Protein AF-A0AAX2KES6-F1 (afdb_monomer)

Secondary structure (DSSP, 8-state):
--HHHHHHHHHHHHHHTT--HHHHHHHHHHHHS-S-GGG--HHHHHHHHHHHHHTT----------PPSS---HHHHHHHHHHHHHHTTSS-HHHHHHHHHHT--

pLDDT: mean 85.1, std 11.3, range [43.84, 95.56]

Foldseek 3Di:
DDLVVLVVLLVVLCVVLVPDLVSQQVLLCVQPVGRDSVPDDPVSSVSSNVVSVVVPDDPPPPPPPPDDPDDQDPVNVVLVVVVVCCVVPVDPPVVVVVVVVVPPD

Radius of gyration: 24.07 Å; Cα contacts (8 Å, |Δi|>4): 55; chains: 1; bounding box: 52×33×54 Å

Organism: Escherichia coli (NCBI:txid562)

Mean predicted aligned error: 10.88 Å

Sequence (105 aa):
MNRTSLIKLIHVARRELQLDDDTYRAFLMQKTGKISCRELTVTQLEQVLDAMKERGFKKLNKHPRRRFKGHVTPREKVYKVWQQMAEDGFITMAVMWRWINMFSA

Solvent-accessible surface area (backbone atoms only — not comparable to full-atom values): 6439 Å² total; per-residue (Å²): 133,58,60,71,57,48,54,52,48,46,57,48,42,36,60,76,68,64,54,50,74,65,63,44,30,50,50,36,30,74,76,68,75,39,70,48,78,87,79,50,52,64,69,53,48,50,54,53,46,50,57,41,36,76,73,64,49,70,86,74,81,68,74,77,79,80,70,74,87,71,88,78,48,72,64,58,54,52,50,52,54,51,51,50,36,34,76,73,63,80,42,58,66,70,58,56,55,54,54,58,61,69,72,70,115

Structure (mmCIF, N/CA/C/O backbone):
data_AF-A0AAX2KES6-F1
#
_entry.id   AF-A0AAX2KES6-F1
#
loop_
_atom_site.group_PDB
_atom_site.id
_atom_site.type_symbol
_atom_site.label_atom_id
_atom_site.label_alt_id
_atom_site.label_comp_id
_atom_site.label_asym_id
_atom_site.label_entity_id
_atom_site.label_seq_id
_atom_site.pdbx_PDB_ins_code
_atom_site.Cartn_x
_atom_site.Cartn_y
_atom_site.Cartn_z
_atom_site.occupancy
_atom_site.B_iso_or_equiv
_atom_site.auth_seq_id
_atom_site.auth_comp_id
_atom_site.auth_asym_id
_atom_site.auth_atom_id
_atom_site.pdbx_PDB_model_num
ATOM 1 N N . MET A 1 1 ? 5.224 2.155 11.516 1.00 67.44 1 MET A N 1
ATOM 2 C CA . MET A 1 1 ? 4.628 2.616 10.231 1.00 67.44 1 MET A CA 1
ATOM 3 C C . MET A 1 1 ? 3.808 3.881 10.484 1.00 67.44 1 MET A C 1
ATOM 5 O O . MET A 1 1 ? 3.346 4.055 11.598 1.00 67.44 1 MET A O 1
ATOM 9 N N . ASN A 1 2 ? 3.602 4.765 9.498 1.00 90.38 2 ASN A N 1
ATOM 10 C C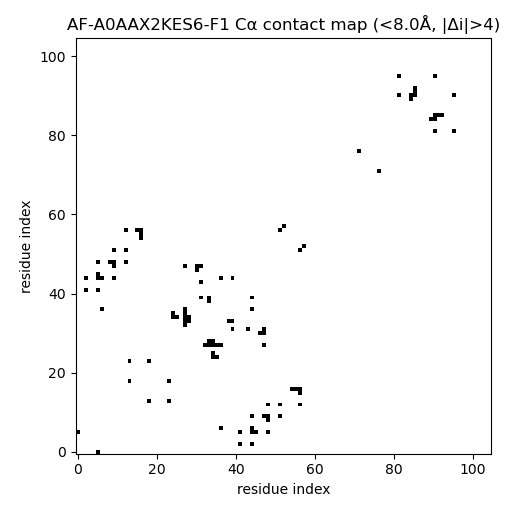A . ASN A 1 2 ? 2.662 5.890 9.663 1.00 90.38 2 ASN A CA 1
ATOM 11 C C . ASN A 1 2 ? 1.209 5.372 9.579 1.00 90.38 2 ASN A C 1
ATOM 13 O O . ASN A 1 2 ? 0.905 4.552 8.708 1.00 90.38 2 ASN A O 1
ATOM 17 N N . ARG A 1 3 ? 0.312 5.872 10.439 1.00 93.31 3 ARG A N 1
ATOM 18 C CA . ARG A 1 3 ? -1.132 5.578 10.459 1.00 93.31 3 ARG A CA 1
ATOM 19 C C . ARG A 1 3 ? -1.771 5.615 9.070 1.00 93.31 3 ARG A C 1
ATOM 21 O O . ARG A 1 3 ? -2.486 4.693 8.686 1.00 93.31 3 ARG A O 1
ATOM 28 N N . THR A 1 4 ? -1.472 6.647 8.283 1.00 92.69 4 THR A N 1
ATOM 29 C CA . THR A 1 4 ? -2.016 6.798 6.924 1.00 92.69 4 THR A CA 1
ATOM 30 C C . THR A 1 4 ? -1.582 5.654 6.006 1.00 92.69 4 THR A C 1
ATOM 32 O O . THR A 1 4 ? -2.354 5.202 5.161 1.00 92.69 4 THR A O 1
ATOM 35 N N . SER A 1 5 ? -0.357 5.153 6.174 1.00 91.75 5 SER A N 1
ATOM 36 C CA . SER A 1 5 ? 0.150 4.009 5.414 1.00 91.75 5 SER A CA 1
ATOM 37 C C . SER A 1 5 ? -0.531 2.703 5.826 1.00 91.75 5 SER A C 1
ATOM 39 O O . SER A 1 5 ? -0.832 1.894 4.953 1.00 91.75 5 SER A O 1
ATOM 41 N N . LEU A 1 6 ? -0.825 2.515 7.117 1.00 93.81 6 LEU A N 1
ATOM 42 C CA . LEU A 1 6 ? -1.564 1.347 7.613 1.00 93.81 6 LEU A CA 1
ATOM 43 C C . LEU A 1 6 ? -2.985 1.300 7.049 1.00 93.81 6 LEU A C 1
ATOM 45 O O . LEU A 1 6 ? -3.383 0.285 6.490 1.00 93.81 6 LEU A O 1
ATOM 49 N N . ILE A 1 7 ? -3.713 2.419 7.097 1.00 94.88 7 ILE A N 1
ATOM 50 C CA . ILE A 1 7 ? -5.071 2.510 6.535 1.00 94.88 7 ILE A CA 1
ATOM 51 C C . ILE A 1 7 ? -5.059 2.169 5.038 1.00 94.88 7 ILE A C 1
ATOM 53 O O . ILE A 1 7 ? -5.874 1.378 4.567 1.00 94.88 7 ILE A O 1
ATOM 57 N N . LYS A 1 8 ? -4.090 2.705 4.282 1.00 93.44 8 LYS A N 1
ATOM 58 C CA . LYS A 1 8 ? -3.922 2.367 2.860 1.00 93.44 8 LYS A CA 1
ATOM 59 C 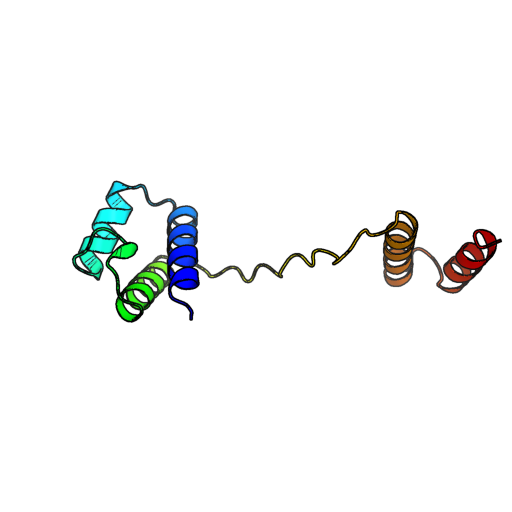C . LYS A 1 8 ? -3.682 0.872 2.650 1.00 93.44 8 LYS A C 1
ATOM 61 O O . LYS A 1 8 ? -4.279 0.296 1.745 1.00 93.44 8 LYS A O 1
ATOM 66 N N . LEU A 1 9 ? -2.828 0.249 3.463 1.00 93.19 9 LEU A N 1
ATOM 67 C CA . LEU A 1 9 ? -2.558 -1.187 3.378 1.00 93.19 9 LEU A CA 1
ATOM 68 C C . LEU A 1 9 ? -3.797 -2.021 3.696 1.00 93.19 9 LEU A C 1
ATOM 70 O O . LEU A 1 9 ? -4.066 -2.960 2.961 1.00 93.19 9 LEU A O 1
ATOM 74 N N . ILE A 1 10 ? -4.578 -1.651 4.709 1.00 94.19 10 ILE A N 1
ATOM 75 C CA . ILE A 1 10 ? -5.830 -2.337 5.055 1.00 94.19 10 ILE A CA 1
ATOM 76 C C . ILE A 1 10 ? -6.831 -2.250 3.897 1.00 94.19 10 ILE A C 1
ATOM 78 O O . ILE A 1 10 ? -7.420 -3.258 3.522 1.00 94.19 10 ILE A O 1
ATOM 82 N N . HIS A 1 11 ? -6.978 -1.091 3.247 1.00 94.31 11 HIS A N 1
ATOM 83 C CA . HIS A 1 11 ? -7.840 -0.976 2.062 1.00 94.31 11 HIS A CA 1
ATOM 84 C C . HIS A 1 11 ? -7.330 -1.781 0.859 1.00 94.31 11 HIS A C 1
ATOM 86 O O . HIS A 1 11 ? -8.124 -2.264 0.053 1.00 94.31 11 HIS A O 1
ATOM 92 N N . VAL A 1 12 ? -6.012 -1.924 0.701 1.00 93.38 12 VAL A N 1
ATOM 93 C CA . VAL A 1 12 ? -5.439 -2.825 -0.309 1.00 93.38 12 VAL A CA 1
ATOM 94 C C . VAL A 1 12 ? -5.749 -4.275 0.051 1.00 93.38 12 VAL A C 1
ATOM 96 O O . VAL A 1 12 ? -6.286 -4.984 -0.788 1.00 93.38 12 VAL A O 1
ATOM 99 N N . ALA A 1 13 ? -5.495 -4.685 1.292 1.00 93.94 13 ALA A N 1
ATOM 100 C CA . ALA A 1 13 ? -5.777 -6.028 1.781 1.00 93.94 13 ALA A CA 1
ATOM 101 C C . ALA A 1 13 ? -7.257 -6.391 1.642 1.00 93.94 13 ALA A C 1
ATOM 103 O O . ALA A 1 13 ? -7.576 -7.485 1.199 1.00 93.94 13 ALA A O 1
ATOM 104 N N . ARG A 1 14 ? -8.163 -5.448 1.925 1.00 94.38 14 ARG A N 1
ATOM 105 C CA . ARG A 1 14 ? -9.605 -5.608 1.717 1.00 94.38 14 ARG A CA 1
ATOM 106 C C . ARG A 1 14 ? -9.926 -5.982 0.266 1.00 94.38 14 ARG A C 1
ATOM 108 O O . ARG A 1 14 ? -10.707 -6.898 0.041 1.00 94.38 14 ARG A O 1
ATOM 115 N N . ARG A 1 15 ? -9.323 -5.280 -0.703 1.00 93.69 15 ARG A N 1
ATOM 116 C CA . ARG A 1 15 ? -9.521 -5.539 -2.140 1.00 93.69 15 ARG A CA 1
ATOM 117 C C . ARG A 1 15 ? -8.903 -6.862 -2.586 1.00 93.69 15 ARG A C 1
ATOM 119 O O . ARG A 1 15 ? -9.535 -7.584 -3.341 1.00 93.69 15 ARG A O 1
ATOM 126 N N . GLU A 1 16 ? -7.698 -7.176 -2.117 1.00 92.75 16 GLU A N 1
ATOM 127 C CA . GLU A 1 16 ? -6.995 -8.427 -2.450 1.00 92.75 16 GLU A CA 1
ATOM 128 C C . GLU A 1 16 ? -7.725 -9.658 -1.887 1.00 92.75 16 GLU A C 1
ATOM 130 O O . GLU A 1 16 ? -7.825 -10.675 -2.561 1.00 92.75 16 GLU A O 1
ATOM 135 N N . LEU A 1 17 ? -8.292 -9.545 -0.681 1.00 92.94 17 LEU A N 1
ATOM 136 C CA . LEU A 1 17 ? -9.108 -10.587 -0.047 1.00 92.94 17 LEU A CA 1
ATOM 137 C C . LEU A 1 17 ? -10.576 -10.578 -0.507 1.00 92.94 17 LEU A C 1
ATOM 139 O O . LEU A 1 17 ? -11.359 -11.381 -0.013 1.00 92.94 17 LEU A O 1
ATOM 143 N N . GLN A 1 18 ? -10.952 -9.667 -1.413 1.00 93.69 18 GLN A N 1
ATOM 144 C CA . GLN A 1 18 ? -12.304 -9.535 -1.970 1.00 93.69 18 GLN A CA 1
ATOM 145 C C . GLN A 1 18 ? -13.412 -9.441 -0.904 1.00 93.69 18 GLN A C 1
ATOM 147 O O . GLN A 1 18 ? -14.497 -9.989 -1.067 1.00 93.69 18 GLN A O 1
ATOM 152 N N . LEU A 1 19 ? -13.147 -8.725 0.194 1.00 92.62 19 LEU A N 1
ATOM 153 C CA . LEU A 1 19 ? -14.138 -8.520 1.251 1.00 92.62 19 LEU A CA 1
ATOM 154 C C . LEU A 1 19 ? -15.143 -7.437 0.837 1.00 92.62 19 LEU A C 1
ATOM 156 O O . LEU A 1 19 ? -14.766 -6.275 0.598 1.00 92.62 19 LEU A O 1
ATOM 160 N N . ASP A 1 20 ? -16.422 -7.801 0.813 1.00 93.94 20 ASP A N 1
ATOM 161 C CA . ASP A 1 20 ? -17.527 -6.857 0.673 1.00 93.94 20 ASP A CA 1
ATOM 162 C C . ASP A 1 20 ? -17.581 -5.873 1.860 1.00 93.94 20 ASP A C 1
ATOM 164 O O . ASP A 1 20 ? -16.891 -6.033 2.874 1.00 93.94 20 ASP A O 1
ATOM 168 N N . ASP A 1 21 ? -18.336 -4.785 1.699 1.00 91.81 21 ASP A N 1
ATOM 169 C CA . ASP A 1 21 ? -18.399 -3.707 2.692 1.00 91.81 21 ASP A CA 1
ATOM 170 C C . ASP A 1 21 ? -18.904 -4.185 4.059 1.00 91.81 21 ASP A C 1
ATOM 172 O O . ASP A 1 21 ? -18.364 -3.754 5.082 1.00 91.81 21 ASP A O 1
ATOM 176 N N . ASP A 1 22 ? -19.883 -5.085 4.094 1.00 93.94 22 ASP A N 1
ATOM 177 C CA . ASP A 1 22 ? -20.507 -5.529 5.339 1.00 93.94 22 ASP A CA 1
ATOM 178 C C . ASP A 1 22 ? -19.630 -6.546 6.066 1.00 93.94 22 ASP A C 1
ATOM 180 O O . ASP A 1 22 ? -19.358 -6.378 7.259 1.00 93.94 22 ASP A O 1
ATOM 184 N N . THR A 1 23 ? -19.052 -7.508 5.344 1.00 95.06 23 THR A N 1
ATOM 185 C CA . THR A 1 23 ? -18.040 -8.426 5.887 1.00 95.06 23 THR A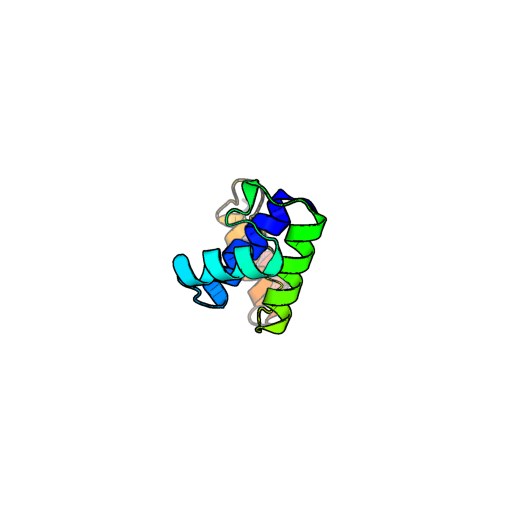 CA 1
ATOM 186 C C . THR A 1 23 ? -16.825 -7.664 6.409 1.00 95.06 23 THR A C 1
ATOM 188 O O . THR A 1 23 ? -16.277 -7.991 7.465 1.00 95.06 23 THR A O 1
ATOM 191 N N . TYR A 1 24 ? -16.397 -6.613 5.707 1.00 94.88 24 TYR A N 1
ATOM 192 C CA . TYR A 1 24 ? -15.292 -5.771 6.149 1.00 94.88 24 TYR A CA 1
ATOM 193 C C . TYR A 1 24 ? -15.618 -5.003 7.440 1.00 94.88 24 TYR A C 1
ATOM 195 O O . TYR A 1 24 ? -14.799 -4.988 8.362 1.00 94.88 24 TYR A O 1
ATOM 203 N N . ARG A 1 25 ? -16.809 -4.398 7.547 1.00 93.75 25 ARG A N 1
ATOM 204 C CA . ARG A 1 25 ? -17.249 -3.718 8.780 1.00 93.75 25 ARG A CA 1
ATOM 205 C C . ARG A 1 25 ? -17.379 -4.694 9.946 1.00 93.75 25 ARG A C 1
ATOM 207 O O . ARG A 1 25 ? -16.900 -4.386 11.035 1.00 93.75 25 ARG A O 1
ATOM 214 N N . ALA A 1 26 ? -17.954 -5.874 9.714 1.00 94.56 26 ALA A N 1
ATOM 215 C CA . ALA A 1 26 ? -18.060 -6.929 10.717 1.00 94.56 26 ALA A CA 1
ATOM 216 C C . ALA A 1 26 ? -16.678 -7.406 11.188 1.00 94.56 26 ALA A C 1
ATOM 218 O O . ALA A 1 26 ? -16.453 -7.576 12.384 1.00 94.56 26 ALA A O 1
ATOM 219 N N . PHE A 1 27 ? -15.718 -7.544 10.271 1.00 94.62 27 PHE A N 1
ATOM 220 C CA . PHE A 1 27 ? -14.338 -7.895 10.602 1.00 94.62 27 PHE A CA 1
ATOM 221 C C . PHE A 1 27 ? -13.658 -6.843 11.489 1.00 94.62 27 PHE A C 1
ATOM 223 O O . PHE A 1 27 ? -13.025 -7.196 12.487 1.00 94.62 27 PHE A O 1
ATOM 230 N N . LEU A 1 28 ? -13.813 -5.553 11.167 1.00 94.94 28 LEU A N 1
ATOM 231 C CA . LEU A 1 28 ? -13.297 -4.473 12.012 1.00 94.94 28 LEU A CA 1
ATOM 232 C C . LEU A 1 28 ? -13.964 -4.477 13.392 1.00 94.94 28 LEU A C 1
ATOM 234 O O . LEU A 1 28 ? -13.263 -4.378 14.403 1.00 94.94 28 LEU A O 1
ATOM 238 N N . MET A 1 29 ? -15.285 -4.671 13.438 1.00 94.62 29 MET A N 1
ATOM 239 C CA . MET A 1 29 ? -16.049 -4.737 14.682 1.00 94.62 29 MET A CA 1
ATOM 240 C C . MET A 1 29 ? -15.569 -5.895 15.561 1.00 94.62 29 MET A C 1
ATOM 242 O O . MET A 1 29 ? -15.288 -5.697 16.738 1.00 94.62 29 MET A O 1
ATOM 246 N N . GLN A 1 30 ? -15.377 -7.080 14.980 1.00 93.19 30 GLN A N 1
ATOM 247 C CA . GLN A 1 30 ? -14.903 -8.266 15.692 1.00 93.19 30 GLN A CA 1
ATOM 248 C C . GLN A 1 30 ? -13.503 -8.068 16.287 1.00 93.19 30 GLN A C 1
ATOM 250 O O . GLN A 1 30 ? -13.227 -8.538 17.388 1.00 93.19 30 GLN A O 1
ATOM 255 N N . LYS A 1 31 ? -12.597 -7.406 15.559 1.00 92.50 31 LYS A N 1
ATOM 256 C CA . LYS A 1 31 ? -11.200 -7.255 15.992 1.00 92.50 31 LYS A CA 1
ATOM 257 C C . LYS A 1 31 ? -10.961 -6.062 16.908 1.00 92.50 31 LYS A C 1
ATOM 259 O O . LYS A 1 31 ? -10.042 -6.107 17.716 1.00 92.50 31 LYS A O 1
ATOM 264 N N . THR A 1 32 ? -11.741 -4.994 16.767 1.00 92.50 32 THR A N 1
ATOM 265 C CA . THR A 1 32 ? -11.437 -3.706 17.413 1.00 92.50 32 THR A CA 1
ATOM 266 C C . THR A 1 32 ? -12.622 -3.049 18.114 1.00 92.50 32 THR A C 1
ATOM 268 O O . THR A 1 32 ? -12.435 -2.026 18.772 1.00 92.50 32 THR A O 1
ATOM 271 N N . GLY A 1 33 ? -13.829 -3.607 17.976 1.00 92.06 33 GLY A N 1
ATOM 272 C CA . GLY A 1 33 ? -15.070 -3.032 18.504 1.00 92.06 33 GLY A CA 1
ATOM 273 C C . GLY A 1 33 ? -15.548 -1.785 17.758 1.00 92.06 33 GLY A C 1
ATOM 274 O O . GLY A 1 33 ? -16.399 -1.061 18.265 1.00 92.06 33 GLY A O 1
ATOM 275 N N . LYS A 1 34 ? -14.982 -1.495 16.580 1.00 92.94 34 LYS A N 1
ATOM 276 C CA . LYS A 1 34 ? -15.270 -0.299 15.781 1.00 92.94 34 LYS A CA 1
ATOM 277 C C . LYS A 1 34 ? -15.466 -0.671 14.322 1.00 92.94 34 LYS A C 1
ATOM 279 O O . LYS A 1 34 ? -14.832 -1.590 13.818 1.00 92.94 34 LYS A O 1
ATOM 284 N N . ILE A 1 35 ? -16.293 0.096 13.621 1.00 90.00 35 ILE A N 1
ATOM 285 C CA . ILE A 1 35 ? -16.651 -0.165 12.217 1.00 90.00 35 ILE A CA 1
ATOM 286 C C . ILE A 1 35 ? -15.837 0.662 11.210 1.00 90.00 35 ILE A C 1
ATOM 288 O O . ILE A 1 35 ? -15.960 0.466 10.002 1.00 90.00 35 ILE A O 1
ATOM 292 N N . SER A 1 36 ? -15.006 1.596 11.684 1.00 90.19 36 SER A N 1
ATOM 293 C CA . SER A 1 36 ? -14.291 2.556 10.839 1.00 90.19 36 SER A CA 1
ATOM 294 C C . SER A 1 36 ? -12.812 2.654 11.188 1.00 90.19 36 SER A C 1
ATOM 296 O O . SER A 1 36 ? -12.443 2.920 12.329 1.00 90.19 36 SER A O 1
ATOM 298 N N . CYS A 1 37 ? -11.942 2.578 10.173 1.00 89.62 37 CYS A N 1
ATOM 299 C CA . CYS A 1 37 ? -10.501 2.794 10.349 1.00 89.62 37 CYS A CA 1
ATOM 300 C C . CYS A 1 37 ? -10.146 4.195 10.860 1.00 89.62 37 CYS A C 1
ATOM 302 O O . CYS A 1 37 ? -9.056 4.389 11.398 1.00 89.62 37 CYS A O 1
ATOM 304 N N . ARG A 1 38 ? -11.041 5.181 10.694 1.00 89.62 38 ARG A N 1
ATOM 305 C CA . ARG A 1 38 ? -10.819 6.548 11.187 1.00 89.62 38 ARG A CA 1
ATOM 306 C C . ARG A 1 38 ? -10.832 6.629 12.707 1.00 89.62 38 ARG A C 1
ATOM 308 O O . ARG A 1 38 ? -10.164 7.505 13.245 1.00 89.62 38 ARG A O 1
ATOM 315 N N . GLU A 1 39 ? -11.517 5.710 13.370 1.00 89.31 39 GLU A N 1
ATOM 316 C CA . GLU A 1 39 ? -11.640 5.670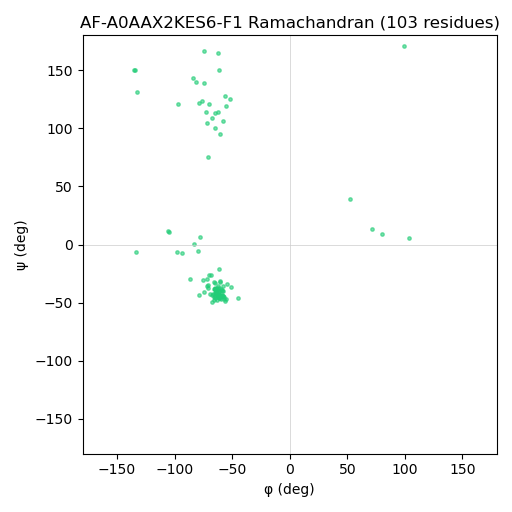 14.827 1.00 89.31 39 GLU A CA 1
ATOM 317 C C . GLU A 1 39 ? -10.576 4.772 15.473 1.00 89.31 39 GLU A C 1
ATOM 319 O O . GLU A 1 39 ? -10.453 4.741 16.697 1.00 89.31 39 GLU A O 1
ATOM 324 N N . LEU A 1 40 ? -9.797 4.040 14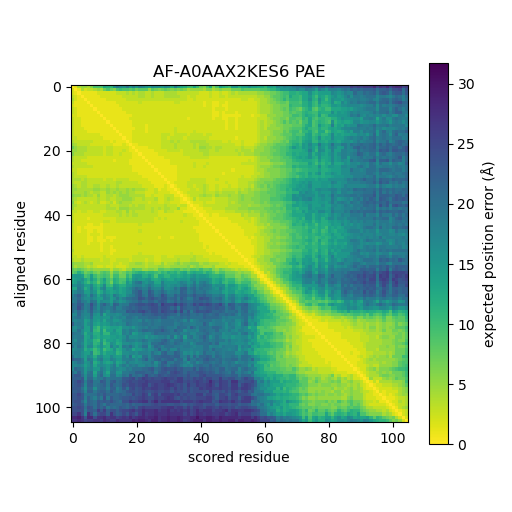.667 1.00 91.88 40 LEU A N 1
ATOM 325 C CA . LEU A 1 40 ? -8.765 3.124 15.147 1.00 91.88 40 LEU A CA 1
ATOM 326 C C . LEU A 1 40 ? -7.467 3.851 15.505 1.00 91.88 40 LEU A C 1
ATOM 328 O O . LEU A 1 40 ? -7.000 4.747 14.780 1.00 91.88 40 LEU A O 1
ATOM 332 N N . THR A 1 41 ? -6.865 3.400 16.607 1.00 93.94 41 THR A N 1
ATOM 333 C CA . THR A 1 41 ? -5.494 3.743 17.000 1.00 93.94 41 THR A CA 1
ATOM 334 C C . THR A 1 41 ? -4.480 3.005 16.120 1.00 93.94 41 THR A C 1
ATOM 336 O O . THR A 1 41 ? -4.817 2.071 15.394 1.00 93.94 41 THR A O 1
ATOM 339 N N . VAL A 1 42 ? -3.209 3.415 16.174 1.00 93.88 42 VAL A N 1
ATOM 340 C CA . VAL A 1 42 ? -2.133 2.757 15.408 1.00 93.88 42 VAL A CA 1
ATOM 341 C C . VAL A 1 42 ? -2.004 1.278 15.783 1.00 93.88 42 VAL A C 1
ATOM 343 O O . VAL A 1 42 ? -1.941 0.440 14.891 1.00 93.88 42 VAL A O 1
ATOM 346 N N . THR A 1 43 ? -2.070 0.957 17.077 1.00 93.62 43 THR A N 1
ATOM 347 C CA . THR A 1 43 ? -2.004 -0.423 17.580 1.00 93.62 43 THR A CA 1
ATOM 348 C C . THR A 1 43 ? -3.155 -1.284 17.062 1.00 93.62 43 THR A C 1
ATOM 350 O O . THR A 1 43 ? -2.935 -2.398 16.598 1.00 93.62 43 THR A O 1
ATOM 353 N N . GLN A 1 44 ? -4.379 -0.750 17.052 1.00 94.56 44 GLN A N 1
ATOM 354 C CA . GLN A 1 44 ? -5.544 -1.446 16.499 1.00 94.56 44 GLN A CA 1
ATOM 355 C C . GLN A 1 44 ? -5.421 -1.670 14.984 1.00 94.56 44 GLN A C 1
ATOM 357 O O . GLN A 1 44 ? -5.791 -2.725 14.478 1.00 94.56 44 GLN A O 1
ATOM 362 N N . LEU A 1 45 ? -4.879 -0.697 14.244 1.00 95.56 45 LEU A N 1
ATOM 363 C CA . LEU A 1 45 ? -4.637 -0.844 12.805 1.00 95.56 45 LEU A CA 1
ATOM 364 C C . LEU A 1 45 ? -3.592 -1.928 12.503 1.00 95.56 45 LEU A C 1
ATOM 366 O O . LEU A 1 45 ? -3.745 -2.658 11.526 1.00 95.56 45 LEU A O 1
ATOM 370 N N . GLU A 1 46 ? -2.548 -2.041 13.323 1.00 94.56 46 GLU A N 1
ATOM 371 C CA . GLU A 1 46 ? -1.541 -3.102 13.196 1.00 94.56 46 GLU A CA 1
ATOM 372 C C . GLU A 1 46 ? -2.157 -4.482 13.464 1.00 94.56 46 GLU A C 1
ATOM 374 O O . GLU A 1 46 ? -2.015 -5.370 12.627 1.00 94.56 46 GLU A O 1
ATOM 379 N N . GLN A 1 47 ? -2.959 -4.623 14.526 1.00 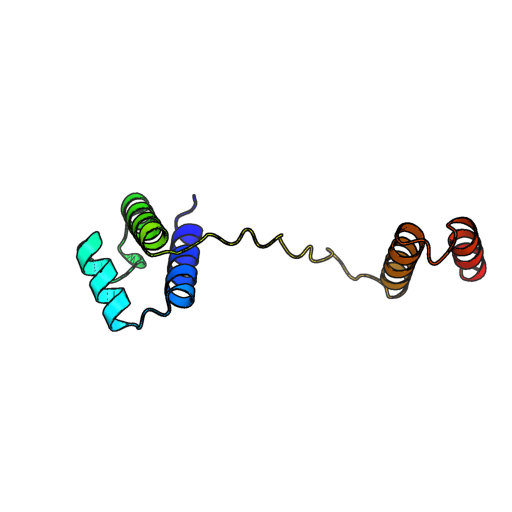94.81 47 GLN A N 1
ATOM 380 C CA . GLN A 1 47 ? -3.693 -5.862 14.828 1.00 94.81 47 GLN A CA 1
ATOM 381 C C . GLN A 1 47 ? -4.627 -6.297 13.689 1.00 94.81 47 GLN A C 1
ATOM 383 O O . GLN A 1 47 ? -4.668 -7.471 13.319 1.00 94.81 47 GLN A O 1
ATOM 388 N N . VAL A 1 48 ? -5.375 -5.355 13.105 1.00 95.19 48 VAL A N 1
ATOM 389 C CA . VAL A 1 48 ? -6.243 -5.625 11.948 1.00 95.19 48 VAL A CA 1
ATOM 390 C C . VAL A 1 48 ? -5.416 -6.095 10.756 1.00 95.19 48 VAL A C 1
ATOM 392 O O . VAL A 1 48 ? -5.776 -7.073 10.101 1.00 95.19 48 VAL A O 1
ATOM 395 N N . LEU A 1 49 ? -4.302 -5.418 10.471 1.00 94.12 49 LEU A N 1
ATOM 396 C CA . LEU A 1 49 ? -3.433 -5.771 9.356 1.00 94.12 49 LEU A CA 1
ATOM 397 C C . LEU A 1 49 ? -2.810 -7.162 9.534 1.00 94.12 49 LEU A C 1
ATOM 399 O O . LEU A 1 49 ? -2.724 -7.905 8.559 1.00 94.12 49 LEU A O 1
ATOM 403 N N . ASP A 1 50 ? -2.404 -7.527 10.748 1.00 94.38 50 ASP A N 1
ATOM 404 C CA . ASP A 1 50 ? -1.857 -8.853 11.041 1.00 94.38 50 ASP A CA 1
ATOM 405 C C . ASP A 1 50 ? -2.918 -9.948 10.883 1.00 94.38 50 ASP A C 1
ATOM 407 O O . ASP A 1 50 ? -2.677 -10.925 10.175 1.00 94.38 50 ASP A O 1
ATOM 411 N N . ALA A 1 51 ? -4.143 -9.723 11.367 1.00 94.56 51 ALA A N 1
ATOM 412 C CA . ALA A 1 51 ? -5.261 -10.635 11.119 1.00 94.56 51 ALA A CA 1
ATOM 413 C C . ALA A 1 51 ? -5.595 -10.787 9.618 1.00 94.56 51 ALA A C 1
ATOM 415 O O . ALA A 1 51 ? -6.026 -11.850 9.170 1.00 94.56 51 ALA A O 1
ATOM 416 N N . MET A 1 52 ? -5.393 -9.743 8.806 1.00 94.56 52 MET A N 1
ATOM 417 C CA . MET A 1 52 ? -5.543 -9.850 7.349 1.00 94.56 52 MET A CA 1
ATOM 418 C C . MET A 1 52 ? -4.416 -10.673 6.714 1.00 94.56 52 MET A C 1
ATOM 420 O O . MET A 1 52 ? -4.676 -11.408 5.760 1.00 94.56 52 MET A O 1
ATOM 424 N N . LYS A 1 53 ? -3.181 -10.592 7.230 1.00 93.12 53 LYS A N 1
ATOM 425 C CA . LYS A 1 53 ? -2.062 -11.433 6.765 1.00 93.12 53 LYS A CA 1
ATOM 426 C C . LYS A 1 53 ? -2.307 -12.908 7.066 1.00 93.12 53 LYS A C 1
ATOM 428 O O . LYS A 1 53 ? -2.077 -13.734 6.189 1.00 93.12 53 LYS A O 1
ATOM 433 N N . GLU A 1 54 ? -2.825 -13.223 8.253 1.00 92.81 54 GLU A N 1
ATOM 434 C CA . GLU A 1 54 ? -3.224 -14.588 8.632 1.00 92.81 54 GLU A CA 1
ATOM 435 C C . GLU A 1 54 ? -4.279 -15.162 7.675 1.00 92.81 54 GLU A C 1
ATOM 437 O O . GLU A 1 54 ? -4.225 -16.334 7.317 1.00 92.81 54 GLU A O 1
ATOM 442 N N . ARG A 1 55 ? -5.192 -14.317 7.179 1.00 91.38 55 ARG A N 1
ATOM 443 C CA . ARG A 1 55 ? -6.193 -14.680 6.159 1.00 91.38 55 ARG A CA 1
ATOM 444 C C . ARG A 1 55 ? -5.649 -14.747 4.726 1.00 91.38 55 ARG A C 1
ATOM 446 O O . ARG A 1 55 ? -6.424 -14.918 3.792 1.00 91.38 55 ARG A O 1
ATOM 453 N N . GLY A 1 56 ? -4.337 -14.613 4.535 1.00 90.06 56 GLY A N 1
ATOM 454 C CA . GLY A 1 56 ? -3.683 -14.774 3.236 1.00 90.06 56 GLY A CA 1
ATOM 455 C C . GLY A 1 56 ? -3.270 -13.475 2.546 1.00 90.06 56 GLY A C 1
ATOM 456 O O . GLY A 1 56 ? -2.763 -13.531 1.423 1.00 90.06 56 GLY A O 1
ATOM 457 N N . PHE A 1 57 ? -3.412 -12.305 3.183 1.00 91.81 57 PHE A N 1
ATOM 458 C CA . PHE A 1 57 ? -2.876 -11.068 2.614 1.00 91.81 57 PHE A CA 1
ATOM 459 C C . PHE A 1 57 ? -1.342 -11.093 2.604 1.00 91.81 57 PHE A C 1
ATOM 461 O O . PHE A 1 57 ? -0.678 -10.946 3.632 1.00 91.81 57 PHE A O 1
ATOM 468 N N . LYS A 1 58 ? -0.758 -11.216 1.412 1.00 86.19 58 LYS A N 1
ATOM 469 C CA . LYS A 1 58 ? 0.688 -11.105 1.206 1.00 86.19 58 LYS A CA 1
ATOM 470 C C . LYS A 1 58 ? 1.016 -9.689 0.759 1.00 86.19 58 LYS A C 1
ATOM 472 O O . LYS A 1 58 ? 0.551 -9.227 -0.281 1.00 86.19 58 LYS A O 1
ATOM 477 N N . LYS A 1 59 ? 1.856 -8.989 1.526 1.00 75.94 59 LYS A N 1
ATOM 478 C CA . LYS A 1 59 ? 2.359 -7.672 1.124 1.00 75.94 59 LYS A CA 1
ATOM 479 C C . LYS A 1 59 ? 3.222 -7.842 -0.128 1.00 75.94 59 LYS A C 1
ATOM 481 O O . LYS A 1 59 ? 4.388 -8.212 -0.040 1.00 75.94 59 LYS A O 1
ATOM 486 N N . LEU A 1 60 ? 2.648 -7.550 -1.290 1.00 69.75 60 LEU A N 1
ATOM 487 C CA . LEU A 1 60 ? 3.400 -7.472 -2.534 1.00 69.75 60 LEU A CA 1
ATOM 488 C C . LEU A 1 60 ? 4.428 -6.345 -2.406 1.00 69.75 60 LEU A C 1
ATOM 490 O O . LEU A 1 60 ? 4.073 -5.164 -2.334 1.00 69.75 60 LEU A O 1
ATOM 494 N N . ASN A 1 61 ? 5.709 -6.708 -2.407 1.00 64.75 61 ASN A N 1
ATOM 495 C CA . ASN A 1 61 ? 6.798 -5.765 -2.619 1.00 64.75 61 ASN A CA 1
ATOM 496 C C . ASN A 1 61 ? 6.769 -5.344 -4.089 1.00 64.75 61 ASN A C 1
ATOM 498 O O . ASN A 1 61 ? 7.557 -5.804 -4.907 1.00 64.75 61 ASN A O 1
ATOM 502 N N . LYS A 1 62 ? 5.812 -4.484 -4.452 1.00 63.00 62 LYS A N 1
ATOM 503 C CA . LYS A 1 62 ? 5.846 -3.834 -5.758 1.00 63.00 62 LYS A CA 1
ATOM 504 C C . LYS A 1 62 ? 7.079 -2.947 -5.759 1.00 63.00 62 LYS A C 1
ATOM 506 O O . LYS A 1 62 ? 7.137 -1.980 -4.996 1.00 63.00 62 LYS A O 1
ATOM 511 N N . HIS A 1 63 ? 8.057 -3.287 -6.596 1.00 62.09 63 HIS A N 1
ATOM 512 C CA . HIS A 1 63 ? 9.181 -2.401 -6.844 1.00 62.09 63 HIS A CA 1
ATOM 513 C C . HIS A 1 63 ? 8.609 -1.033 -7.222 1.00 62.09 63 HIS A C 1
ATOM 515 O O . HIS A 1 63 ? 7.740 -0.962 -8.103 1.00 62.09 63 HIS A O 1
ATOM 521 N N . PRO A 1 64 ? 8.999 0.045 -6.520 1.00 61.59 64 PRO A N 1
ATOM 522 C CA . PRO A 1 64 ? 8.499 1.365 -6.844 1.00 61.59 64 PRO A CA 1
ATOM 523 C C . PRO A 1 64 ? 8.808 1.611 -8.316 1.00 61.59 64 PRO A C 1
ATOM 525 O O . PRO A 1 64 ? 9.969 1.572 -8.723 1.00 61.59 64 PRO A O 1
ATOM 528 N N . ARG A 1 65 ? 7.763 1.823 -9.127 1.00 67.06 65 ARG A N 1
ATOM 529 C CA . ARG A 1 65 ? 7.944 2.243 -10.516 1.00 67.06 65 ARG A CA 1
ATOM 530 C C . ARG A 1 65 ? 8.736 3.540 -10.458 1.00 67.06 65 ARG A C 1
ATOM 532 O O . ARG A 1 65 ? 8.191 4.555 -10.023 1.00 67.06 65 ARG A O 1
ATOM 539 N N . ARG A 1 66 ? 10.022 3.483 -10.820 1.00 66.19 66 ARG A N 1
ATOM 540 C CA . ARG A 1 66 ? 10.894 4.654 -10.909 1.00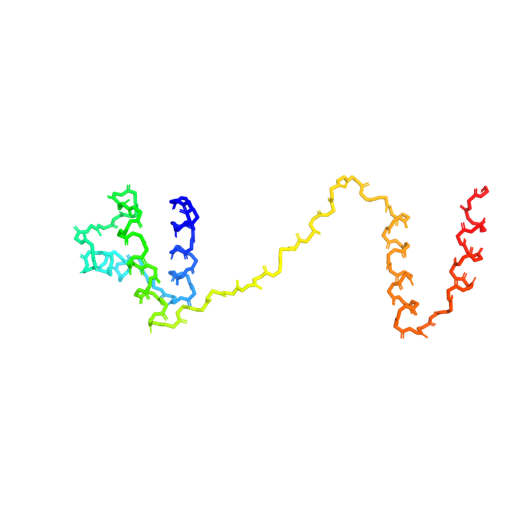 66.19 66 ARG A CA 1
ATOM 541 C C . ARG A 1 66 ? 10.268 5.581 -11.944 1.00 66.19 66 ARG A C 1
ATOM 543 O O . ARG A 1 66 ? 10.435 5.391 -13.142 1.00 66.19 66 ARG A O 1
ATOM 550 N N . ARG A 1 67 ? 9.473 6.547 -11.486 1.00 63.59 67 ARG A N 1
ATOM 551 C CA . ARG A 1 67 ? 9.092 7.679 -12.324 1.00 63.59 67 ARG A CA 1
ATOM 552 C C . ARG A 1 67 ? 10.357 8.500 -12.497 1.00 63.59 67 ARG A C 1
ATOM 554 O O . ARG A 1 67 ? 10.945 8.923 -11.503 1.00 63.59 67 ARG A O 1
ATOM 561 N N . PHE A 1 68 ? 10.785 8.677 -13.739 1.00 65.50 68 PHE A N 1
ATOM 562 C CA . PHE A 1 68 ? 11.854 9.613 -14.049 1.00 65.50 68 PHE A CA 1
ATOM 563 C C . PHE A 1 68 ? 11.443 10.997 -13.528 1.00 65.50 68 PHE A C 1
ATOM 565 O O . PHE A 1 68 ? 10.319 11.444 -13.764 1.00 65.50 68 PHE A O 1
ATOM 572 N N . LYS A 1 69 ? 12.314 11.635 -12.741 1.00 63.88 69 LYS A N 1
ATOM 573 C CA . LYS A 1 69 ? 12.125 13.034 -12.350 1.00 63.88 69 LYS A CA 1
ATOM 574 C C . LYS A 1 69 ? 12.506 13.898 -13.552 1.00 63.88 69 LYS A C 1
ATOM 576 O O . LYS A 1 69 ? 13.636 13.802 -14.013 1.00 63.88 69 LYS A O 1
ATOM 581 N N . GLY A 1 70 ? 11.582 14.739 -14.011 1.00 70.38 70 GLY A N 1
ATOM 582 C CA . GLY A 1 70 ? 11.807 15.681 -15.112 1.00 70.38 70 GLY A CA 1
ATOM 583 C C . GLY A 1 70 ? 11.271 15.214 -16.468 1.00 70.38 70 GLY A C 1
ATOM 584 O O . GLY A 1 70 ? 10.815 14.079 -16.628 1.00 70.38 70 GLY A O 1
ATOM 585 N N . HIS A 1 71 ? 11.294 16.127 -17.440 1.00 75.44 71 HIS A N 1
ATOM 586 C CA . HIS A 1 71 ? 10.966 15.823 -18.828 1.00 75.44 71 HIS A CA 1
ATOM 587 C C . HIS A 1 71 ? 12.096 14.986 -19.433 1.00 75.44 71 HIS A C 1
ATOM 589 O O . HIS A 1 71 ? 13.159 15.513 -19.746 1.00 75.44 71 HIS A O 1
ATOM 595 N N . VAL A 1 72 ? 11.856 13.685 -19.597 1.00 76.69 72 VAL A N 1
ATOM 596 C CA . VAL A 1 72 ? 12.771 12.809 -20.334 1.00 76.69 72 VAL A CA 1
ATOM 597 C C . VAL A 1 72 ? 12.634 13.130 -21.814 1.00 76.69 72 VAL A C 1
ATOM 599 O O . VAL A 1 72 ? 11.579 12.898 -22.414 1.00 76.69 72 VAL A O 1
ATOM 602 N N . THR A 1 73 ? 13.697 13.660 -22.403 1.00 82.00 73 THR A N 1
ATOM 603 C CA . THR A 1 73 ? 13.756 13.939 -23.835 1.00 82.00 73 THR A CA 1
ATOM 604 C C . THR A 1 73 ? 13.607 12.640 -24.638 1.00 82.00 73 THR A C 1
ATOM 606 O O . THR A 1 73 ? 14.014 11.568 -24.177 1.00 82.00 73 THR A O 1
ATOM 609 N N . PRO A 1 74 ? 13.049 12.686 -25.863 1.00 82.25 74 PRO A N 1
ATOM 610 C CA . PRO A 1 74 ? 13.025 11.520 -26.745 1.00 82.25 74 PRO A CA 1
ATOM 611 C C . PRO A 1 74 ? 14.408 10.866 -26.905 1.00 82.25 74 PRO A C 1
ATOM 613 O O . PRO A 1 74 ? 14.508 9.642 -26.890 1.00 82.25 74 PRO A O 1
ATOM 616 N N . ARG A 1 75 ? 15.480 11.672 -26.939 1.00 81.50 75 ARG A N 1
ATOM 617 C CA . ARG A 1 75 ? 16.874 11.206 -27.007 1.00 81.50 75 ARG A CA 1
ATOM 618 C C . ARG A 1 75 ? 17.267 10.334 -25.815 1.00 81.50 75 ARG A C 1
ATOM 620 O O . ARG A 1 75 ? 17.840 9.269 -26.010 1.00 81.50 75 ARG A O 1
ATOM 627 N N . GLU A 1 76 ? 16.944 10.748 -24.593 1.00 81.81 76 GLU A N 1
ATOM 628 C CA . GLU A 1 76 ? 17.259 9.969 -23.386 1.00 81.81 76 GLU A CA 1
ATOM 629 C C . GLU A 1 76 ? 16.514 8.629 -23.351 1.00 81.81 76 GLU A C 1
ATOM 631 O O . GLU A 1 76 ? 17.060 7.631 -22.881 1.00 81.81 76 GLU A O 1
ATOM 636 N N . LYS A 1 77 ? 15.290 8.574 -23.895 1.00 83.31 77 LYS A N 1
ATOM 637 C CA . LYS A 1 77 ? 14.551 7.310 -24.043 1.00 83.31 77 LYS A CA 1
ATOM 638 C C . LYS A 1 77 ? 15.244 6.378 -25.032 1.00 83.31 77 LYS A C 1
ATOM 640 O O . LYS A 1 77 ? 15.456 5.214 -24.709 1.00 83.31 77 LYS A O 1
ATOM 645 N N . VAL A 1 78 ? 15.620 6.898 -26.201 1.00 85.38 78 VAL A N 1
ATOM 646 C CA . VAL A 1 78 ? 16.339 6.138 -27.236 1.00 85.38 78 VAL A CA 1
ATOM 647 C C . VAL A 1 78 ? 17.674 5.621 -26.697 1.00 85.38 78 VAL A C 1
ATOM 649 O O . VAL A 1 78 ? 17.964 4.435 -26.829 1.00 85.38 78 VAL A O 1
ATOM 652 N N . TYR A 1 79 ? 18.428 6.465 -25.986 1.00 83.50 79 TYR A N 1
ATOM 653 C CA . TYR A 1 79 ? 19.671 6.063 -25.326 1.00 83.50 79 TYR A CA 1
ATOM 654 C C . TYR A 1 79 ? 19.454 4.902 -24.350 1.00 83.50 79 TYR A C 1
ATOM 656 O O . TYR A 1 79 ? 20.211 3.937 -24.364 1.00 83.50 79 TYR A O 1
ATOM 664 N N . LYS A 1 80 ? 18.399 4.955 -23.526 1.00 85.62 80 LYS A N 1
ATOM 665 C CA . LYS A 1 80 ? 18.096 3.876 -22.577 1.00 85.62 80 LYS A CA 1
ATOM 666 C C . LYS A 1 80 ? 17.722 2.564 -23.258 1.00 85.62 80 LYS A C 1
ATOM 668 O O . LYS A 1 80 ? 18.135 1.513 -22.780 1.00 85.62 80 LYS A O 1
ATOM 673 N N . VAL A 1 81 ? 16.987 2.620 -24.366 1.00 86.31 81 VAL A N 1
ATOM 674 C CA . VAL A 1 81 ? 16.665 1.429 -25.165 1.00 86.31 81 VAL A CA 1
ATOM 675 C C . VAL A 1 81 ? 17.931 0.825 -25.768 1.00 86.31 81 VAL A C 1
ATOM 677 O O . VAL A 1 81 ? 18.131 -0.380 -25.671 1.00 86.31 81 VAL A O 1
ATOM 680 N N . TRP A 1 82 ? 18.825 1.641 -26.327 1.00 87.62 82 TRP A N 1
ATOM 681 C CA . TRP A 1 82 ? 20.095 1.141 -26.854 1.00 87.62 82 TRP A CA 1
ATOM 682 C C . TRP A 1 82 ? 20.997 0.580 -25.762 1.00 87.62 82 TRP A C 1
ATOM 684 O O . TRP A 1 82 ? 21.651 -0.435 -25.986 1.00 87.62 82 TRP A O 1
ATOM 694 N N . GLN A 1 83 ? 21.032 1.210 -24.584 1.00 86.00 83 GLN A N 1
ATOM 695 C CA . GLN A 1 83 ? 21.781 0.694 -23.440 1.00 86.00 83 GLN A CA 1
ATOM 696 C C . GLN A 1 83 ? 21.320 -0.727 -23.094 1.00 86.00 83 GLN A C 1
ATOM 698 O O . GLN A 1 83 ? 22.155 -1.620 -22.991 1.00 86.00 83 GLN A O 1
ATOM 703 N N . GLN A 1 84 ? 20.002 -0.947 -23.036 1.00 88.06 84 GLN A N 1
ATOM 704 C CA . GLN A 1 84 ? 19.434 -2.277 -22.822 1.00 88.06 84 GLN A CA 1
ATOM 705 C C . GLN A 1 84 ? 19.804 -3.252 -23.948 1.00 88.06 84 GLN A C 1
ATOM 707 O O . GLN A 1 84 ? 20.252 -4.355 -23.675 1.00 88.06 84 GLN A O 1
ATOM 712 N N . MET A 1 85 ? 19.700 -2.842 -25.216 1.00 90.06 85 MET A N 1
ATOM 713 C CA . MET A 1 85 ? 20.072 -3.696 -26.353 1.00 90.06 85 MET A CA 1
ATOM 714 C C . MET A 1 85 ? 21.550 -4.110 -26.333 1.00 90.06 85 MET A C 1
ATOM 716 O O . MET A 1 85 ? 21.883 -5.192 -26.810 1.00 90.06 85 MET A O 1
ATOM 720 N N . ALA A 1 86 ? 22.437 -3.257 -25.814 1.00 87.62 86 ALA A N 1
ATOM 721 C CA . ALA A 1 86 ? 23.849 -3.586 -25.654 1.00 87.62 86 ALA A CA 1
ATOM 722 C C . ALA A 1 86 ? 24.092 -4.550 -24.484 1.00 87.62 86 ALA A C 1
ATOM 724 O O . ALA A 1 86 ? 24.883 -5.478 -24.622 1.00 87.62 86 ALA A O 1
ATOM 725 N N . GLU A 1 87 ? 23.399 -4.351 -23.358 1.00 84.44 87 GLU A N 1
ATOM 726 C CA . GLU A 1 87 ? 23.421 -5.267 -22.207 1.00 84.44 87 GLU A CA 1
ATOM 727 C C . GLU A 1 87 ? 22.891 -6.661 -22.583 1.00 84.44 87 GLU A C 1
ATOM 729 O O . GLU A 1 87 ? 23.463 -7.669 -22.177 1.00 84.44 87 GLU A O 1
ATOM 734 N N . ASP A 1 88 ? 21.867 -6.712 -23.434 1.00 91.00 88 ASP A N 1
ATOM 735 C CA . ASP A 1 88 ? 21.277 -7.947 -23.956 1.00 91.00 88 ASP A CA 1
ATOM 736 C C . ASP A 1 88 ? 22.098 -8.565 -25.113 1.00 91.00 88 ASP A C 1
ATOM 738 O O . ASP A 1 88 ? 21.778 -9.650 -25.596 1.00 91.00 88 ASP A O 1
ATOM 742 N N . GLY A 1 89 ? 23.158 -7.888 -25.578 1.00 89.94 89 GLY A N 1
ATOM 743 C CA . GLY A 1 89 ? 24.077 -8.390 -26.606 1.00 89.94 89 GLY A CA 1
ATOM 744 C C . GLY A 1 89 ? 23.598 -8.258 -28.057 1.00 89.94 89 GLY A C 1
ATOM 745 O O . GLY A 1 89 ? 24.252 -8.779 -28.959 1.00 89.94 89 GLY A O 1
ATOM 746 N N . PHE A 1 90 ? 22.498 -7.545 -28.320 1.00 89.44 90 PHE A N 1
ATOM 747 C CA . PHE A 1 90 ? 22.002 -7.296 -29.682 1.00 89.44 90 PHE A CA 1
ATOM 748 C C . PHE A 1 90 ? 22.876 -6.308 -30.465 1.00 89.44 90 PHE A C 1
ATOM 750 O O . PHE A 1 90 ? 22.945 -6.379 -31.691 1.00 89.44 90 PHE A O 1
ATOM 757 N N . ILE A 1 91 ? 23.528 -5.370 -29.770 1.00 86.00 91 ILE A N 1
ATOM 758 C CA . ILE A 1 91 ? 24.424 -4.371 -30.367 1.00 86.00 91 ILE A CA 1
ATOM 759 C C . ILE A 1 91 ? 25.706 -4.234 -29.547 1.00 86.00 91 ILE A C 1
ATOM 761 O O . ILE A 1 91 ? 25.704 -4.387 -28.329 1.00 86.00 91 ILE A O 1
ATOM 765 N N . THR A 1 92 ? 26.819 -3.892 -30.193 1.00 84.44 92 THR A N 1
ATOM 766 C CA . THR A 1 92 ? 28.065 -3.608 -29.472 1.00 84.44 92 THR A CA 1
ATOM 767 C C . THR A 1 92 ? 28.087 -2.162 -28.977 1.00 84.44 92 THR A C 1
ATOM 769 O O . THR A 1 92 ? 27.650 -1.235 -29.666 1.00 84.44 92 THR A O 1
ATOM 772 N N . MET A 1 93 ? 28.655 -1.945 -27.787 1.00 74.00 93 MET A N 1
ATOM 773 C CA . MET A 1 93 ? 28.797 -0.613 -27.179 1.00 74.00 93 MET A CA 1
ATOM 774 C C . MET A 1 93 ? 29.516 0.376 -28.121 1.00 74.00 93 MET A C 1
ATOM 776 O O . MET A 1 93 ? 29.164 1.550 -28.189 1.00 74.00 93 MET A O 1
ATOM 780 N N . ALA A 1 94 ? 30.472 -0.107 -28.920 1.00 78.69 94 ALA A N 1
ATOM 781 C CA . ALA A 1 94 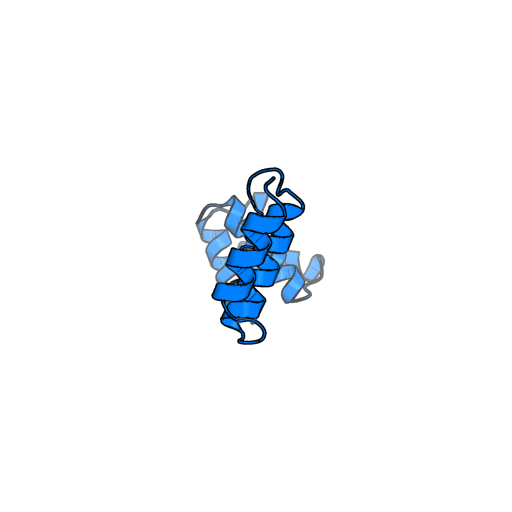? 31.188 0.696 -29.912 1.00 78.69 94 ALA A CA 1
ATOM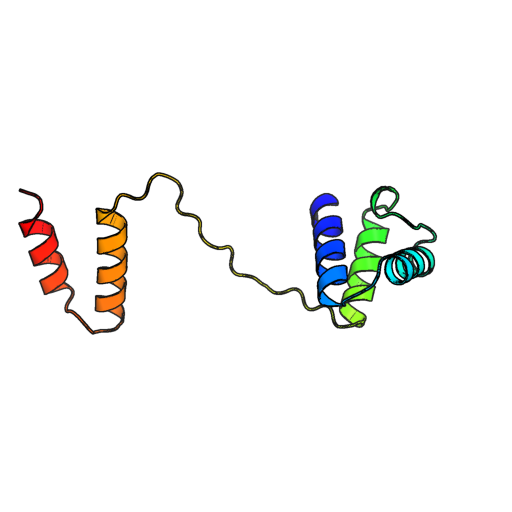 782 C C . ALA A 1 94 ? 30.270 1.269 -31.010 1.00 78.69 94 ALA A C 1
ATOM 784 O O . ALA A 1 94 ? 30.429 2.424 -31.408 1.00 78.69 94 ALA A O 1
ATOM 785 N N . VAL A 1 95 ? 29.281 0.494 -31.474 1.00 77.44 95 VAL A N 1
ATOM 786 C CA . VAL A 1 95 ? 28.292 0.972 -32.450 1.00 77.44 95 VAL A CA 1
ATOM 787 C C . VAL A 1 95 ? 27.411 2.041 -31.808 1.00 77.44 95 VAL A C 1
ATOM 789 O O . VAL A 1 95 ? 27.230 3.102 -32.396 1.00 77.44 95 VAL A O 1
ATOM 792 N N . MET A 1 96 ? 26.959 1.843 -30.569 1.00 77.38 96 MET A N 1
ATOM 793 C CA . MET A 1 96 ? 26.185 2.862 -29.851 1.00 77.38 96 MET A CA 1
ATOM 794 C C . MET A 1 96 ? 26.934 4.206 -29.760 1.00 77.38 96 MET A C 1
ATOM 796 O O . MET A 1 96 ? 26.371 5.242 -30.113 1.00 77.38 96 MET A O 1
ATOM 800 N N . TRP A 1 97 ? 28.210 4.204 -29.356 1.00 74.75 97 TRP A N 1
ATOM 801 C CA . TRP A 1 97 ? 29.010 5.434 -29.244 1.00 74.75 97 TRP A CA 1
ATOM 802 C C . TRP A 1 97 ? 29.225 6.142 -30.583 1.00 74.75 97 TRP A C 1
ATOM 804 O O . TRP A 1 97 ? 29.181 7.372 -30.647 1.00 74.75 97 TRP A O 1
ATOM 814 N N . ARG A 1 98 ? 29.411 5.385 -31.669 1.00 78.12 98 ARG A N 1
ATOM 815 C CA . ARG A 1 98 ? 29.575 5.957 -33.012 1.00 78.12 98 ARG A CA 1
ATOM 816 C C . ARG A 1 98 ? 28.318 6.696 -33.476 1.00 78.12 98 ARG A C 1
ATOM 818 O O . ARG A 1 98 ? 28.424 7.793 -34.015 1.00 78.12 98 ARG A O 1
ATOM 825 N N . TRP A 1 99 ? 27.139 6.137 -33.222 1.00 70.50 99 TRP A N 1
ATOM 826 C CA . TRP A 1 99 ? 25.866 6.764 -33.584 1.00 70.50 99 TRP A CA 1
ATOM 827 C C . TRP A 1 99 ? 25.533 7.976 -32.703 1.00 70.50 99 TRP A C 1
ATOM 829 O O . TRP A 1 99 ? 25.037 8.976 -33.214 1.00 70.50 99 TRP A O 1
ATOM 839 N N . ILE A 1 100 ? 25.871 7.946 -31.409 1.00 70.81 100 ILE A N 1
ATOM 840 C CA . ILE A 1 100 ? 25.680 9.099 -30.509 1.00 70.81 100 ILE A CA 1
ATOM 841 C C . ILE A 1 100 ? 26.443 10.336 -31.004 1.00 70.81 100 ILE A C 1
ATOM 843 O O . ILE A 1 100 ? 25.897 11.438 -30.954 1.00 70.81 100 ILE A O 1
ATOM 847 N N . ASN A 1 101 ? 27.668 10.154 -31.505 1.00 71.31 101 ASN A N 1
ATOM 848 C CA . ASN A 1 101 ? 28.483 11.246 -32.042 1.00 71.31 101 ASN A CA 1
ATOM 849 C C . ASN A 1 101 ? 28.014 11.724 -33.426 1.00 71.31 101 ASN A C 1
ATOM 851 O O . ASN A 1 101 ? 28.140 12.905 -33.728 1.00 71.31 101 ASN A O 1
ATOM 855 N N . MET A 1 102 ? 27.431 10.845 -34.250 1.00 68.25 102 MET A N 1
ATOM 856 C CA . MET A 1 102 ? 26.982 11.184 -35.610 1.00 68.25 102 MET A CA 1
ATOM 857 C C . MET A 1 102 ? 25.755 12.113 -35.644 1.00 68.25 102 MET A C 1
ATOM 859 O O . MET A 1 102 ? 25.579 12.848 -36.606 1.00 68.25 102 MET A O 1
ATOM 863 N N . PHE A 1 103 ? 24.922 12.100 -34.598 1.00 59.31 103 PHE A N 1
ATOM 864 C CA . PHE A 1 103 ? 23.700 12.918 -34.490 1.00 59.31 103 PHE A CA 1
ATOM 865 C C . PHE A 1 103 ? 23.833 14.100 -33.514 1.00 59.31 103 PHE A C 1
ATOM 867 O O . PHE A 1 103 ? 22.829 14.692 -33.121 1.00 59.31 103 PHE A O 1
ATOM 874 N N . SER A 1 104 ? 25.054 14.411 -33.069 1.00 57.50 104 SER A N 1
ATOM 875 C CA . SER A 1 104 ? 25.332 15.524 -32.149 1.00 57.50 104 SER A CA 1
ATOM 876 C C . SER A 1 104 ? 25.984 16.736 -32.834 1.00 57.50 104 SER A C 1
ATOM 878 O O . SER A 1 104 ? 26.448 17.626 -32.120 1.00 57.50 104 SER A O 1
ATOM 880 N N . ALA A 1 105 ? 26.029 16.752 -34.171 1.00 43.84 105 ALA A N 1
ATOM 881 C CA . ALA A 1 105 ? 26.544 17.840 -35.007 1.00 43.84 105 ALA A CA 1
ATOM 882 C C . ALA A 1 105 ? 25.403 18.635 -35.654 1.00 43.84 105 ALA A C 1
ATOM 884 O O . ALA A 1 105 ? 24.372 18.003 -35.984 1.00 43.84 105 ALA A O 1
#

InterPro domains:
  IPR009363 Bacteriophage Mu, Gp16 [PF06252] (19-92)